Protein AF-A0A7C1W2U8-F1 (afdb_monomer_lite)

Foldseek 3Di:
DDDPLNVLVVVLVVCVVVVFFDPPDDCPPHDTAGHCLLVVLVVLVVDPCSVPDPDDDDDPDPSCVNVVVD

Sequence (70 aa):
MKSKDEIRQTVWDLLEKKNVVTFPRPVYGRIPNFVGANVAAEKLDELRLWRKARVIKSNPDSPQKWVREK

Secondary structure (DSSP, 8-state):
---HHHHHHHHHHHHHHTT-EESS---TTS--EETTHHHHHHHHHT-HHHHH-S-----SSGGGHHHHT-

Radius of gyration: 14.21 Å; chains: 1; bounding box: 30×25×34 Å

Structure (mmCIF, N/CA/C/O backbone):
data_AF-A0A7C1W2U8-F1
#
_entry.id   AF-A0A7C1W2U8-F1
#
loop_
_atom_site.group_PDB
_atom_site.id
_atom_site.type_symbol
_atom_site.label_atom_id
_atom_site.label_alt_id
_atom_site.label_comp_id
_atom_site.label_asym_id
_atom_site.label_entity_id
_atom_site.label_seq_id
_atom_site.pdbx_PDB_ins_code
_atom_site.Cartn_x
_atom_site.Cartn_y
_atom_site.Cartn_z
_atom_site.occupancy
_atom_site.B_iso_or_equiv
_atom_site.auth_seq_id
_atom_site.auth_comp_id
_atom_site.auth_asym_id
_atom_site.auth_atom_id
_atom_site.pdbx_PDB_model_num
ATOM 1 N N . MET A 1 1 ? -17.425 14.868 12.186 1.00 85.75 1 MET A N 1
ATOM 2 C CA . MET A 1 1 ? -16.562 14.441 11.059 1.00 85.75 1 MET A CA 1
ATOM 3 C C . MET A 1 1 ? -15.386 13.689 11.659 1.00 85.75 1 MET A C 1
ATOM 5 O O . MET A 1 1 ? -14.917 14.143 12.694 1.00 85.75 1 MET A O 1
ATOM 9 N N . LYS A 1 2 ? -14.960 12.551 11.096 1.00 92.88 2 LYS A N 1
ATOM 10 C CA . LYS A 1 2 ? -13.851 11.786 11.690 1.00 92.88 2 LYS A CA 1
ATOM 11 C C . LYS A 1 2 ? -12.518 12.531 11.548 1.00 92.88 2 LYS A C 1
ATOM 13 O O . LYS A 1 2 ? -12.274 13.147 10.509 1.00 92.88 2 LYS A O 1
ATOM 18 N N . SER A 1 3 ? -11.659 12.450 12.557 1.00 98.19 3 SER A N 1
ATOM 19 C CA . SER A 1 3 ? -10.282 12.937 12.510 1.00 98.19 3 SER A CA 1
ATOM 20 C C . SER A 1 3 ? -9.417 12.050 11.606 1.00 98.19 3 SER A C 1
ATOM 22 O O . SER A 1 3 ? -9.762 10.907 11.287 1.00 98.19 3 SER A O 1
ATOM 24 N N . LYS A 1 4 ? -8.252 12.563 11.188 1.00 97.00 4 LYS A N 1
ATOM 25 C CA . LYS A 1 4 ? -7.285 11.760 10.422 1.00 97.00 4 LYS A CA 1
ATOM 26 C C . LYS A 1 4 ? -6.836 10.525 11.202 1.00 97.00 4 LYS A C 1
ATOM 28 O O . LYS A 1 4 ? -6.658 9.473 10.595 1.00 97.00 4 LYS A O 1
ATOM 33 N N . ASP A 1 5 ? -6.684 10.642 12.515 1.00 97.19 5 ASP A N 1
ATOM 34 C CA . ASP A 1 5 ? -6.223 9.538 13.357 1.00 97.19 5 ASP A CA 1
ATOM 35 C C . ASP A 1 5 ? -7.314 8.486 13.553 1.00 97.19 5 ASP A C 1
ATOM 37 O O . ASP A 1 5 ? -7.032 7.297 13.443 1.00 97.19 5 ASP A O 1
ATOM 41 N N . GLU A 1 6 ? -8.577 8.899 13.685 1.00 98.06 6 GLU A N 1
ATOM 42 C CA . GLU A 1 6 ? -9.717 7.972 13.714 1.00 98.06 6 GLU A CA 1
ATOM 43 C C . GLU A 1 6 ? -9.843 7.179 12.405 1.00 98.06 6 GLU A C 1
ATOM 45 O O . GLU A 1 6 ? -10.139 5.981 12.412 1.00 98.06 6 GLU A O 1
ATOM 50 N N . ILE A 1 7 ? -9.601 7.831 11.262 1.00 97.62 7 ILE A N 1
ATOM 51 C CA . ILE A 1 7 ? -9.610 7.169 9.951 1.00 97.62 7 ILE A CA 1
ATOM 52 C C . ILE A 1 7 ? -8.431 6.200 9.832 1.00 97.62 7 ILE A C 1
ATOM 54 O O . ILE A 1 7 ? -8.635 5.062 9.410 1.00 97.62 7 ILE A O 1
ATOM 58 N N . ARG A 1 8 ? -7.218 6.611 10.224 1.00 97.56 8 ARG A N 1
ATOM 59 C CA . ARG A 1 8 ? -6.038 5.730 10.212 1.00 97.56 8 ARG A CA 1
ATOM 60 C C . ARG A 1 8 ? -6.263 4.495 11.069 1.00 97.56 8 ARG A C 1
ATOM 62 O O . ARG A 1 8 ? -6.030 3.398 10.576 1.00 97.56 8 ARG A O 1
ATOM 69 N N . GLN A 1 9 ? -6.780 4.670 12.285 1.00 97.75 9 GLN A N 1
ATOM 70 C CA . GLN A 1 9 ? -7.094 3.556 13.171 1.00 97.75 9 GLN A CA 1
ATOM 71 C C . GLN A 1 9 ? -8.106 2.609 12.5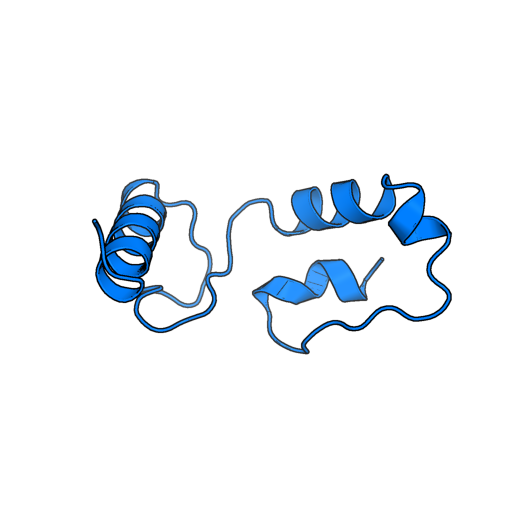22 1.00 97.75 9 GLN A C 1
ATOM 73 O O . GLN A 1 9 ? -7.839 1.418 12.411 1.00 97.75 9 GLN A O 1
ATOM 78 N N . THR A 1 10 ? -9.197 3.152 11.968 1.00 97.81 10 THR A N 1
ATOM 79 C CA . THR A 1 10 ? -10.218 2.352 11.267 1.00 97.81 10 THR A CA 1
ATOM 80 C C . THR A 1 10 ? -9.611 1.524 10.124 1.00 97.81 10 THR A C 1
ATOM 82 O O . THR A 1 10 ? -9.951 0.354 9.950 1.00 97.81 10 THR A O 1
ATOM 85 N N . VAL A 1 11 ? -8.724 2.119 9.320 1.00 97.31 11 VAL A N 1
ATOM 86 C CA . VAL A 1 11 ? -8.082 1.435 8.186 1.00 97.31 11 VAL A CA 1
ATOM 87 C C . VAL A 1 11 ? -7.085 0.383 8.667 1.00 97.31 11 VAL A C 1
ATOM 89 O O . VAL A 1 11 ? -7.087 -0.732 8.149 1.00 97.31 11 VAL A O 1
ATOM 92 N N . TRP A 1 12 ? -6.254 0.704 9.658 1.00 97.50 12 TRP A N 1
ATOM 93 C CA . TRP A 1 12 ? -5.306 -0.241 10.241 1.00 97.50 12 TRP A CA 1
ATOM 94 C C . TRP A 1 12 ? -6.009 -1.458 10.849 1.00 97.50 12 TRP A C 1
ATOM 96 O O . TRP A 1 12 ? -5.646 -2.586 10.515 1.00 97.50 12 TRP A O 1
ATOM 106 N N . ASP A 1 13 ? -7.064 -1.241 11.639 1.00 97.94 13 ASP A N 1
ATOM 107 C CA . ASP A 1 13 ? -7.874 -2.315 12.223 1.00 97.94 13 ASP A CA 1
ATOM 108 C C . ASP A 1 13 ? -8.464 -3.213 11.129 1.00 97.94 13 ASP A C 1
ATOM 110 O O . ASP A 1 13 ? -8.461 -4.441 11.241 1.00 97.94 13 ASP A O 1
ATOM 114 N N . LEU A 1 14 ? -8.953 -2.612 10.038 1.00 98.25 14 LEU A N 1
ATOM 115 C CA . LEU A 1 14 ? -9.514 -3.353 8.914 1.00 98.25 14 LEU A CA 1
ATOM 116 C C . LEU A 1 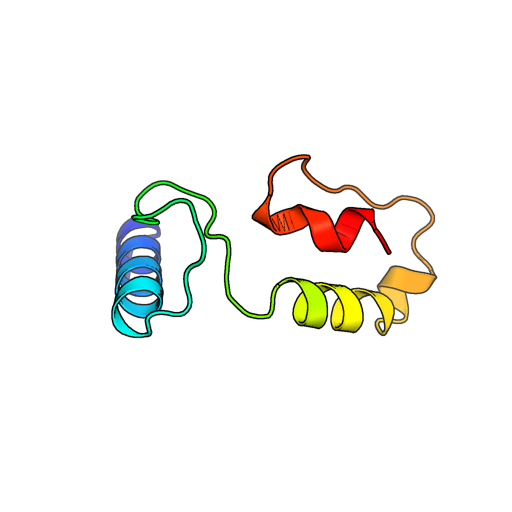14 ? -8.456 -4.215 8.216 1.00 98.25 14 LEU A C 1
ATOM 118 O O . LEU A 1 14 ? -8.733 -5.375 7.916 1.00 98.25 14 LEU A O 1
ATOM 122 N N . LEU A 1 15 ? -7.261 -3.676 7.968 1.00 97.44 15 LEU A N 1
ATOM 123 C CA . LEU A 1 15 ? -6.167 -4.410 7.328 1.00 97.44 15 LEU A CA 1
ATOM 124 C C . LEU A 1 15 ? -5.722 -5.611 8.176 1.00 97.44 15 LEU A C 1
ATOM 126 O O . LEU A 1 15 ? -5.568 -6.714 7.642 1.00 97.44 15 LEU A O 1
ATOM 130 N N . GLU A 1 16 ? -5.573 -5.423 9.491 1.00 97.56 16 GLU A N 1
ATOM 131 C CA . GLU A 1 16 ? -5.224 -6.499 10.428 1.00 97.56 16 GLU A CA 1
ATOM 132 C C . GLU A 1 16 ? -6.329 -7.554 10.505 1.00 97.56 16 GLU A C 1
ATOM 134 O O . GLU A 1 16 ? -6.059 -8.744 10.332 1.00 97.56 16 GLU A O 1
ATOM 139 N N . LYS A 1 17 ? -7.589 -7.125 10.675 1.00 98.06 17 LYS A N 1
ATOM 140 C CA . LYS A 1 17 ? -8.761 -8.013 10.753 1.00 98.06 17 LYS A CA 1
ATOM 141 C C . LYS A 1 17 ? -8.953 -8.835 9.481 1.00 98.06 17 LYS A C 1
ATOM 143 O O . LYS A 1 17 ? -9.395 -9.978 9.547 1.00 98.06 17 LYS A O 1
ATOM 148 N N . LYS A 1 18 ? -8.653 -8.256 8.316 1.00 97.56 18 LYS A N 1
ATOM 149 C CA . LYS A 1 18 ? -8.723 -8.945 7.019 1.00 97.56 18 LYS A CA 1
ATOM 150 C C . LYS A 1 18 ? -7.498 -9.814 6.735 1.00 97.56 18 LYS A C 1
ATOM 152 O O . LYS A 1 18 ? -7.505 -10.524 5.737 1.00 97.56 18 LYS A O 1
ATOM 157 N N . ASN A 1 19 ? -6.480 -9.782 7.598 1.00 96.69 19 ASN A N 1
ATOM 158 C CA . ASN A 1 19 ? -5.246 -10.550 7.466 1.00 96.69 19 ASN A CA 1
ATOM 159 C C . ASN A 1 19 ? -4.531 -10.337 6.116 1.00 96.69 19 ASN A C 1
ATOM 161 O O . ASN A 1 19 ? -3.934 -11.255 5.563 1.00 96.69 19 ASN A O 1
ATOM 165 N N . VAL A 1 20 ? -4.608 -9.116 5.578 1.00 97.00 20 VAL A N 1
ATOM 166 C CA . VAL A 1 20 ? -3.990 -8.749 4.288 1.00 97.00 20 VAL A CA 1
ATOM 167 C C . VAL A 1 20 ? -2.634 -8.069 4.456 1.00 97.00 20 VAL A C 1
ATOM 169 O O . VAL A 1 20 ? -1.977 -7.749 3.470 1.00 97.00 20 VAL A O 1
ATOM 172 N N . VAL A 1 21 ? -2.208 -7.835 5.695 1.00 97.25 21 VAL A N 1
ATOM 173 C CA . VAL A 1 21 ? -0.928 -7.209 6.022 1.00 97.25 21 VAL A CA 1
ATOM 174 C C . VAL A 1 21 ? 0.193 -8.235 5.942 1.00 97.25 21 VAL A C 1
ATOM 176 O O . VAL A 1 21 ? 0.122 -9.299 6.557 1.00 97.25 21 VAL A O 1
ATOM 179 N N . THR A 1 22 ? 1.276 -7.875 5.263 1.00 95.06 22 THR A N 1
ATOM 180 C CA . THR A 1 22 ? 2.536 -8.629 5.306 1.00 95.06 22 THR A CA 1
ATOM 181 C C . THR A 1 22 ? 3.512 -7.988 6.289 1.00 95.06 22 THR A C 1
ATOM 183 O O . THR A 1 22 ? 3.358 -6.820 6.636 1.00 95.06 22 THR A O 1
ATOM 186 N N . PHE A 1 23 ? 4.549 -8.718 6.712 1.00 91.12 23 PHE A N 1
ATOM 187 C CA . PHE A 1 23 ? 5.564 -8.186 7.627 1.00 91.12 23 PHE A CA 1
ATOM 188 C C . PHE A 1 23 ? 6.062 -6.783 7.193 1.00 91.12 23 PHE A C 1
ATOM 190 O O . PHE A 1 23 ? 6.356 -6.582 6.008 1.00 91.12 23 PHE A O 1
ATOM 197 N N . PRO A 1 24 ? 6.181 -5.823 8.132 1.00 91.12 24 PRO A N 1
ATOM 198 C CA . PRO A 1 24 ? 6.082 -6.004 9.581 1.00 91.12 24 PRO A CA 1
ATOM 199 C C . PRO A 1 24 ? 4.684 -5.741 10.169 1.00 91.12 24 PRO A C 1
ATOM 201 O O . PRO A 1 24 ? 3.998 -4.801 9.779 1.00 91.12 24 PRO A O 1
ATOM 204 N N . ARG A 1 25 ? 4.308 -6.541 11.177 1.00 92.94 25 ARG A N 1
ATOM 205 C CA . ARG A 1 25 ? 3.067 -6.401 11.965 1.00 92.94 25 ARG A CA 1
ATOM 206 C C . ARG A 1 25 ? 3.374 -5.973 13.416 1.00 92.94 25 ARG A C 1
ATOM 208 O O . ARG A 1 25 ? 4.483 -6.247 13.880 1.00 92.94 25 ARG A O 1
ATOM 215 N N . PRO A 1 26 ? 2.429 -5.333 14.131 1.00 94.56 26 PRO A N 1
ATOM 216 C CA . PRO A 1 26 ? 1.180 -4.783 13.602 1.00 94.56 26 PRO A CA 1
ATOM 217 C C . PRO A 1 26 ? 1.417 -3.507 12.770 1.00 94.56 26 PRO A C 1
ATOM 219 O O . PRO A 1 26 ? 2.495 -2.910 12.830 1.00 94.56 26 PRO A O 1
ATOM 222 N N . VAL A 1 27 ? 0.421 -3.084 11.989 1.00 95.19 27 VAL A N 1
ATOM 223 C CA . VAL A 1 27 ? 0.511 -1.905 11.097 1.00 95.19 27 VAL A CA 1
ATOM 224 C C . VAL A 1 27 ? 0.358 -0.557 11.792 1.00 95.19 27 VAL A C 1
ATOM 226 O O . VAL A 1 27 ? 0.622 0.473 11.171 1.00 95.19 27 VAL A O 1
ATOM 229 N N . TYR A 1 28 ? -0.089 -0.538 13.048 1.00 96.75 28 TYR A N 1
ATOM 230 C CA . TYR A 1 28 ? -0.385 0.700 13.766 1.00 96.75 28 TYR A CA 1
ATOM 231 C C . TYR A 1 28 ? 0.836 1.626 13.803 1.00 96.75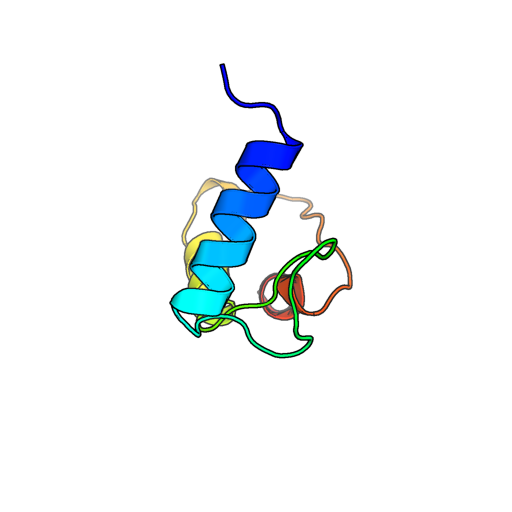 28 TYR A C 1
ATOM 233 O O . TYR A 1 28 ? 1.936 1.216 14.177 1.00 96.75 28 TYR A O 1
ATOM 241 N N . GLY A 1 29 ? 0.646 2.879 13.382 1.00 94.69 29 GLY A N 1
ATOM 242 C CA . GLY A 1 29 ? 1.715 3.879 13.303 1.00 94.69 29 GLY A CA 1
ATOM 243 C C . GLY A 1 29 ? 2.698 3.694 12.139 1.00 94.69 29 GLY A C 1
ATOM 244 O O . GLY A 1 29 ? 3.724 4.369 12.112 1.00 94.69 29 GLY A O 1
ATOM 245 N N . ARG A 1 30 ? 2.425 2.794 11.183 1.00 91.81 30 ARG A N 1
ATOM 246 C CA . ARG A 1 30 ? 3.335 2.448 10.073 1.00 91.81 30 ARG A CA 1
ATOM 247 C C . ARG A 1 30 ? 2.678 2.636 8.705 1.00 91.81 30 ARG A C 1
ATOM 249 O O . ARG A 1 30 ? 1.456 2.750 8.595 1.00 91.81 30 ARG A O 1
ATOM 256 N N . ILE A 1 31 ? 3.503 2.625 7.653 1.00 92.00 31 ILE A N 1
ATOM 257 C CA . ILE A 1 31 ? 3.051 2.421 6.269 1.00 92.00 31 ILE A CA 1
ATOM 258 C C . ILE A 1 31 ? 2.884 0.905 6.072 1.00 92.00 31 ILE A C 1
ATOM 260 O O . ILE A 1 31 ? 3.886 0.187 6.125 1.00 92.00 31 ILE A O 1
ATOM 264 N N . PRO A 1 32 ? 1.655 0.388 5.895 1.00 94.06 32 PRO A N 1
ATOM 265 C CA . PRO A 1 32 ? 1.425 -1.047 5.789 1.00 94.06 32 PRO A CA 1
ATOM 266 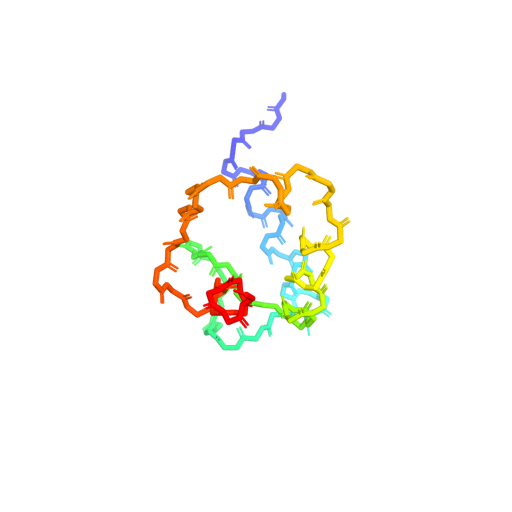C C . PRO A 1 32 ? 2.005 -1.612 4.495 1.00 94.06 32 PRO A C 1
ATOM 268 O O . PRO A 1 32 ? 1.741 -1.083 3.415 1.00 94.06 32 PRO A O 1
ATOM 271 N N . ASN A 1 33 ? 2.722 -2.729 4.594 1.00 95.81 33 ASN A N 1
ATOM 272 C CA . ASN A 1 33 ? 2.903 -3.608 3.445 1.00 95.81 33 ASN A CA 1
ATOM 273 C C . ASN A 1 33 ? 1.727 -4.597 3.388 1.00 95.81 33 ASN A C 1
ATOM 275 O O . ASN A 1 33 ? 1.148 -4.932 4.426 1.00 95.81 33 ASN A O 1
ATOM 279 N N . PHE A 1 34 ? 1.345 -5.044 2.195 1.00 95.94 34 PHE A N 1
ATOM 280 C CA . PHE A 1 34 ? 0.117 -5.811 2.002 1.00 95.94 34 PHE A CA 1
ATOM 281 C C . PHE A 1 34 ? 0.233 -6.858 0.892 1.00 95.94 34 PHE A C 1
ATOM 283 O O . PHE A 1 34 ? 1.018 -6.736 -0.051 1.00 95.94 34 PHE A O 1
ATOM 290 N N . VAL A 1 35 ? -0.586 -7.901 1.005 1.00 96.44 35 VAL A N 1
ATOM 291 C CA . VAL A 1 35 ? -0.723 -8.946 -0.010 1.00 96.44 35 VAL A CA 1
ATOM 292 C C . VAL A 1 35 ? -1.221 -8.317 -1.310 1.00 96.44 35 VAL A C 1
ATOM 294 O O . VAL A 1 35 ? -2.231 -7.619 -1.322 1.00 96.44 35 VAL A O 1
ATOM 297 N N . GLY A 1 36 ? -0.513 -8.573 -2.411 1.00 96.06 36 GLY A N 1
ATOM 298 C CA . GLY A 1 36 ? -0.830 -7.995 -3.718 1.00 96.06 36 GLY A CA 1
ATOM 299 C C . GLY A 1 36 ? -0.184 -6.632 -3.990 1.00 96.06 36 GLY A C 1
ATOM 300 O O . GLY A 1 36 ? -0.523 -6.002 -4.989 1.00 96.06 36 GLY A O 1
ATOM 301 N N . ALA A 1 37 ? 0.767 -6.174 -3.165 1.00 95.75 37 ALA A N 1
ATOM 302 C CA . ALA A 1 37 ? 1.530 -4.950 -3.438 1.00 95.75 37 ALA A CA 1
ATOM 303 C C . ALA A 1 37 ? 2.264 -4.977 -4.799 1.00 95.75 37 ALA A C 1
ATOM 305 O O . ALA A 1 37 ? 2.387 -3.943 -5.453 1.00 95.75 37 ALA A O 1
ATOM 306 N N . ASN A 1 38 ? 2.692 -6.153 -5.268 1.00 96.12 38 ASN A N 1
ATOM 307 C CA . ASN A 1 38 ? 3.255 -6.345 -6.610 1.00 96.12 38 ASN A CA 1
ATOM 308 C C . ASN A 1 38 ? 2.224 -6.092 -7.719 1.00 96.12 38 ASN A C 1
ATOM 310 O O . ASN A 1 38 ? 2.509 -5.358 -8.661 1.00 96.12 38 ASN A O 1
ATOM 314 N N . VAL A 1 39 ? 1.011 -6.629 -7.567 1.00 96.94 39 VAL A N 1
ATOM 315 C CA . VAL A 1 39 ? -0.096 -6.439 -8.519 1.00 96.94 39 VAL A CA 1
ATOM 316 C C . VAL A 1 39 ? -0.553 -4.978 -8.528 1.00 96.94 39 VAL A C 1
ATOM 318 O O . VAL A 1 39 ? -0.853 -4.411 -9.576 1.00 96.94 39 VAL A O 1
ATOM 321 N N . ALA A 1 40 ? -0.566 -4.319 -7.366 1.00 95.94 40 ALA A N 1
ATOM 322 C CA . ALA A 1 40 ? -0.832 -2.886 -7.285 1.00 95.94 40 ALA A CA 1
ATOM 323 C C . ALA A 1 40 ? 0.218 -2.064 -8.056 1.00 95.94 40 ALA A C 1
ATOM 325 O O . ALA A 1 40 ? -0.142 -1.112 -8.745 1.00 95.94 40 ALA A O 1
ATOM 326 N N . ALA A 1 41 ? 1.497 -2.449 -7.990 1.00 95.94 41 ALA A N 1
ATOM 327 C CA . ALA A 1 41 ? 2.552 -1.813 -8.775 1.00 95.94 41 ALA A CA 1
ATOM 328 C C . ALA A 1 41 ? 2.421 -2.087 -10.285 1.00 95.94 41 ALA A C 1
ATOM 330 O O . ALA A 1 41 ? 2.726 -1.209 -11.082 1.00 95.94 41 ALA A O 1
ATOM 331 N N . GLU A 1 42 ? 1.951 -3.266 -10.705 1.00 96.12 42 GLU A N 1
ATOM 332 C CA . GLU A 1 42 ? 1.659 -3.557 -12.126 1.00 96.12 42 GLU A CA 1
ATOM 333 C C . GLU A 1 42 ? 0.575 -2.629 -12.673 1.00 96.12 42 GLU A C 1
ATOM 335 O O . GLU A 1 42 ? 0.740 -2.033 -13.732 1.00 96.12 42 GLU A O 1
ATOM 340 N N . LYS A 1 43 ? -0.485 -2.407 -11.895 1.00 97.06 43 LYS A N 1
ATOM 341 C CA . LYS A 1 43 ? -1.552 -1.468 -12.260 1.00 97.06 43 LYS A CA 1
ATOM 342 C C . LYS A 1 43 ? -1.063 -0.029 -12.407 1.00 97.06 43 LYS A C 1
ATOM 344 O O . LYS A 1 43 ? -1.632 0.712 -13.202 1.00 97.06 43 LYS A O 1
ATOM 349 N N . LEU A 1 44 ? -0.040 0.386 -11.651 1.00 95.31 44 LEU A N 1
ATOM 350 C CA . LEU A 1 44 ? 0.584 1.696 -11.859 1.00 95.31 44 LEU A CA 1
ATOM 351 C C . LEU A 1 44 ? 1.236 1.769 -13.240 1.00 95.31 44 LEU A C 1
ATOM 353 O O . LEU A 1 44 ? 1.008 2.750 -13.943 1.00 95.31 44 LEU A O 1
ATOM 357 N N . ASP A 1 45 ? 1.966 0.728 -13.648 1.00 92.94 45 ASP A N 1
ATOM 358 C CA . ASP A 1 45 ? 2.617 0.678 -14.961 1.00 92.94 45 ASP A CA 1
ATOM 359 C C . ASP A 1 45 ? 1.625 0.716 -16.135 1.00 92.94 45 ASP A C 1
ATOM 361 O O . ASP A 1 45 ? 1.914 1.270 -17.194 1.00 92.94 45 ASP A O 1
ATOM 365 N N . GLU A 1 46 ? 0.405 0.215 -15.951 1.00 96.31 46 GLU A N 1
ATOM 366 C CA . GLU A 1 46 ? -0.656 0.302 -16.963 1.00 96.31 46 GLU A CA 1
ATOM 367 C C . GLU A 1 46 ? -1.167 1.738 -17.189 1.00 96.31 46 GLU A C 1
ATOM 369 O O . GLU A 1 46 ? -1.765 2.039 -18.229 1.00 96.31 46 GLU A O 1
ATOM 374 N N . LEU A 1 47 ? -0.934 2.663 -16.251 1.00 97.44 47 LEU A N 1
ATOM 375 C CA . LEU A 1 47 ? -1.429 4.031 -16.371 1.00 97.44 47 LEU A CA 1
ATOM 376 C C . LEU A 1 47 ? -0.646 4.807 -17.432 1.00 97.44 47 LEU A C 1
ATOM 378 O O . LEU A 1 47 ? 0.566 5.001 -17.350 1.00 97.44 47 LEU A O 1
ATOM 382 N N . ARG A 1 48 ? -1.365 5.409 -18.386 1.00 97.75 48 ARG A N 1
ATOM 383 C CA . ARG A 1 48 ? -0.760 6.286 -19.407 1.00 97.75 48 ARG A CA 1
ATOM 384 C C . ARG A 1 48 ? 0.066 7.426 -18.799 1.00 97.75 48 ARG A C 1
ATOM 386 O O . ARG A 1 48 ? 1.058 7.834 -19.393 1.00 97.75 48 ARG A O 1
ATOM 393 N N . LEU A 1 49 ? -0.355 7.961 -17.650 1.00 96.81 49 LEU A N 1
ATOM 394 C CA . LEU A 1 49 ? 0.382 9.009 -16.936 1.00 96.81 49 LEU A CA 1
ATOM 395 C C . LEU A 1 49 ? 1.702 8.489 -16.360 1.00 96.81 49 LEU A C 1
ATOM 397 O O . LEU A 1 49 ? 2.699 9.198 -16.441 1.00 96.81 49 LEU A O 1
ATOM 401 N N . TRP A 1 50 ? 1.716 7.256 -15.848 1.00 96.06 50 TRP A N 1
ATOM 402 C CA . TRP A 1 50 ? 2.925 6.599 -15.357 1.00 96.06 50 TRP A CA 1
ATOM 403 C C . TRP A 1 50 ? 3.939 6.410 -16.483 1.00 96.06 50 TRP A C 1
ATOM 405 O O . TRP A 1 50 ? 5.049 6.921 -16.401 1.00 96.06 50 TRP A O 1
ATOM 415 N N . ARG A 1 51 ? 3.516 5.813 -17.605 1.00 94.81 51 ARG A N 1
ATOM 416 C CA . ARG A 1 51 ? 4.383 5.572 -18.777 1.00 94.81 51 ARG A CA 1
ATOM 417 C C . ARG A 1 51 ? 4.945 6.842 -19.416 1.00 94.81 51 ARG A C 1
ATOM 419 O O . ARG A 1 51 ? 5.971 6.801 -20.084 1.00 94.81 51 ARG A O 1
ATOM 426 N N . LYS A 1 52 ? 4.249 7.971 -19.266 1.00 97.50 52 LYS A N 1
ATOM 427 C CA . LYS A 1 52 ? 4.691 9.278 -19.778 1.00 97.50 52 LYS A CA 1
ATOM 428 C C . LYS A 1 52 ? 5.548 10.059 -18.785 1.00 97.50 52 LYS A C 1
ATOM 430 O O . LYS A 1 52 ? 6.099 11.095 -19.163 1.00 97.50 52 LYS A O 1
ATOM 435 N N . ALA A 1 53 ? 5.621 9.630 -17.528 1.00 96.94 53 ALA A N 1
ATOM 436 C CA . ALA A 1 53 ? 6.392 10.330 -16.519 1.00 96.94 53 ALA A CA 1
ATOM 437 C C . ALA A 1 53 ? 7.883 10.249 -16.866 1.00 96.94 53 ALA A C 1
ATOM 439 O O . ALA A 1 53 ? 8.437 9.175 -17.067 1.00 96.94 53 ALA A O 1
ATOM 440 N N . ARG A 1 54 ? 8.549 11.405 -16.921 1.00 97.12 54 ARG A N 1
ATOM 441 C CA . ARG A 1 54 ? 10.007 11.466 -17.116 1.00 97.12 54 ARG A CA 1
ATOM 442 C C . ARG A 1 54 ? 10.781 11.194 -15.831 1.00 97.12 54 ARG A C 1
ATOM 444 O O . ARG A 1 54 ? 11.952 10.844 -15.884 1.00 97.12 54 ARG A O 1
ATOM 451 N N . VAL A 1 55 ? 10.140 11.429 -14.689 1.00 95.69 55 VAL A N 1
ATOM 452 C CA . VAL A 1 55 ? 10.713 11.260 -13.355 1.00 95.69 55 VAL A CA 1
ATOM 453 C C . VAL A 1 55 ? 9.635 10.670 -12.461 1.00 95.69 55 VAL A C 1
ATOM 455 O O . VAL A 1 55 ? 8.526 11.201 -12.389 1.00 95.69 55 VAL A O 1
ATOM 458 N N . ILE A 1 56 ? 9.980 9.590 -11.770 1.00 94.25 56 ILE A N 1
ATOM 459 C CA . ILE A 1 56 ? 9.134 8.929 -10.781 1.00 94.25 56 ILE A CA 1
ATOM 460 C C . ILE A 1 56 ? 9.856 9.004 -9.442 1.00 94.25 56 ILE A C 1
ATOM 462 O O . ILE A 1 56 ? 11.037 8.677 -9.340 1.00 94.25 56 ILE A O 1
ATOM 466 N N . LYS A 1 57 ? 9.138 9.422 -8.399 1.00 95.06 57 LYS A N 1
ATOM 467 C CA . LYS A 1 57 ? 9.639 9.384 -7.028 1.00 95.06 57 LYS A CA 1
ATOM 468 C C . LYS A 1 57 ? 9.000 8.216 -6.290 1.00 95.06 57 LYS A C 1
ATOM 470 O O . LYS A 1 57 ? 7.784 8.174 -6.134 1.00 95.06 57 LYS A O 1
ATOM 475 N N . SER A 1 58 ? 9.836 7.335 -5.753 1.00 95.06 58 SER A N 1
ATOM 476 C CA . SER A 1 58 ? 9.433 6.259 -4.847 1.00 95.06 58 SER A CA 1
ATOM 477 C C . SER A 1 58 ? 10.224 6.358 -3.546 1.00 95.06 58 SER A C 1
ATOM 479 O O . SER A 1 58 ? 11.375 6.788 -3.537 1.00 95.06 58 SER A O 1
ATOM 481 N N . ASN A 1 59 ? 9.612 5.969 -2.434 1.00 93.94 59 ASN A N 1
ATOM 482 C CA . ASN A 1 59 ? 10.321 5.769 -1.175 1.00 93.94 59 ASN A CA 1
ATOM 483 C C . ASN A 1 59 ? 11.095 4.433 -1.192 1.00 93.94 59 ASN A C 1
ATOM 485 O O . ASN A 1 59 ? 10.736 3.544 -1.973 1.00 93.94 59 ASN A O 1
ATOM 489 N N . PRO A 1 60 ? 12.132 4.270 -0.343 1.00 93.81 60 PRO A N 1
ATOM 490 C CA . PRO A 1 60 ? 12.938 3.048 -0.265 1.00 93.81 60 PRO A CA 1
ATOM 491 C C . PRO A 1 60 ? 12.310 1.925 0.583 1.00 93.81 60 PRO A C 1
ATOM 493 O O . PRO A 1 60 ? 12.811 0.800 0.564 1.00 93.81 60 PRO A O 1
ATOM 496 N N . ASP A 1 61 ? 11.219 2.185 1.306 1.00 91.62 61 ASP A N 1
ATOM 497 C CA . ASP A 1 61 ? 10.574 1.214 2.193 1.00 91.62 61 ASP A CA 1
ATOM 498 C C . ASP A 1 61 ? 9.984 0.011 1.437 1.00 91.62 61 ASP A C 1
ATOM 500 O O . ASP A 1 61 ? 9.738 0.048 0.224 1.00 91.62 61 ASP A O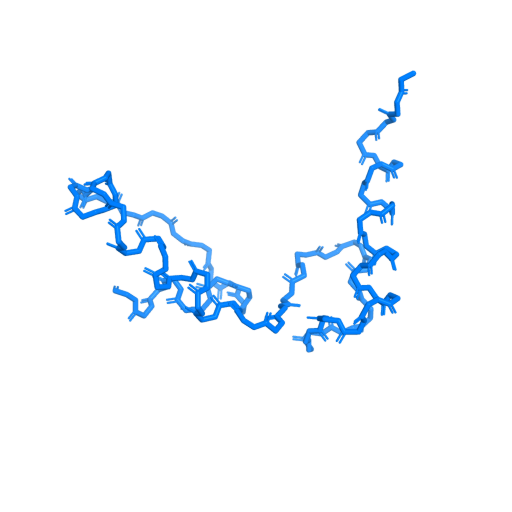 1
ATOM 504 N N . SER A 1 62 ? 9.796 -1.093 2.165 1.00 90.94 62 SER A N 1
ATOM 505 C CA . SER A 1 62 ? 9.324 -2.365 1.611 1.00 90.94 62 SER A CA 1
ATOM 506 C C . SER A 1 62 ? 7.924 -2.315 0.974 1.00 90.94 62 SER A C 1
ATOM 508 O O . SER A 1 62 ? 7.780 -2.953 -0.071 1.00 90.94 62 SER A O 1
ATOM 510 N N . PRO A 1 63 ? 6.932 -1.539 1.470 1.00 92.81 63 PRO A N 1
ATOM 511 C CA . PR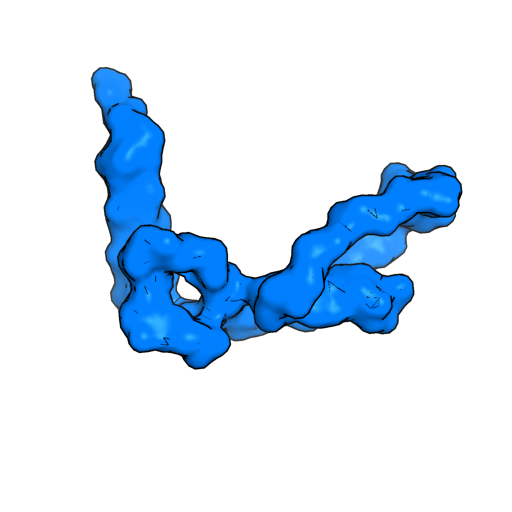O A 1 63 ? 5.656 -1.341 0.775 1.00 92.81 63 PRO A CA 1
ATOM 512 C C . PRO A 1 63 ? 5.788 -0.847 -0.671 1.00 92.81 63 PRO A C 1
ATOM 514 O O . PRO A 1 63 ? 4.967 -1.194 -1.515 1.00 92.81 63 PRO A O 1
ATOM 517 N N . GLN A 1 64 ? 6.821 -0.051 -0.976 1.00 94.12 64 GLN A N 1
ATOM 518 C CA . GLN A 1 64 ? 7.035 0.517 -2.313 1.00 94.12 64 GLN A CA 1
ATOM 519 C C . GLN A 1 64 ? 8.095 -0.225 -3.130 1.00 94.12 64 GLN A C 1
ATOM 521 O O . GLN A 1 64 ? 8.434 0.215 -4.226 1.00 94.12 64 GLN A O 1
ATOM 526 N N . LYS A 1 65 ? 8.611 -1.361 -2.640 1.00 95.19 65 LYS A N 1
ATOM 527 C CA . LYS A 1 65 ? 9.631 -2.154 -3.343 1.00 95.19 65 LYS A CA 1
ATOM 528 C C . LYS A 1 65 ? 9.242 -2.420 -4.799 1.00 95.19 65 LYS A C 1
ATOM 530 O O . LYS A 1 65 ? 10.001 -2.088 -5.699 1.00 95.19 65 LYS A O 1
ATOM 535 N N . TRP A 1 66 ? 8.042 -2.952 -5.018 1.00 96.06 66 TRP A N 1
ATOM 536 C CA . TRP A 1 66 ? 7.578 -3.368 -6.342 1.00 96.06 66 TRP A CA 1
ATOM 537 C C . TRP A 1 66 ? 7.402 -2.220 -7.330 1.00 96.06 66 TRP A C 1
ATOM 539 O O . TRP A 1 66 ? 7.453 -2.450 -8.529 1.00 96.06 66 TRP A O 1
ATOM 549 N N . VAL A 1 67 ? 7.206 -0.994 -6.837 1.00 95.56 67 VAL A N 1
ATOM 550 C CA . VAL A 1 67 ? 7.128 0.214 -7.667 1.00 95.56 67 VAL A CA 1
ATOM 551 C C . VAL A 1 67 ? 8.503 0.582 -8.225 1.00 95.56 67 VAL A C 1
ATOM 553 O O . VAL A 1 67 ? 8.595 1.088 -9.335 1.00 95.56 67 VAL A O 1
ATOM 556 N N . ARG A 1 68 ? 9.576 0.307 -7.472 1.00 94.94 68 ARG A N 1
ATOM 557 C CA . ARG A 1 68 ? 10.965 0.567 -7.891 1.00 94.94 68 ARG A CA 1
ATOM 558 C C . ARG A 1 68 ? 11.521 -0.478 -8.857 1.00 94.94 68 ARG A C 1
ATOM 560 O O . ARG A 1 68 ? 12.588 -0.264 -9.413 1.00 94.94 68 ARG A O 1
ATOM 567 N N . GLU A 1 69 ? 10.831 -1.605 -8.999 1.00 91.81 69 GLU A N 1
ATOM 568 C CA . GLU A 1 69 ? 11.178 -2.695 -9.920 1.00 91.81 69 GLU A CA 1
ATOM 569 C C . GLU A 1 69 ? 10.370 -2.624 -11.231 1.00 91.81 69 GLU A C 1
ATOM 571 O O . GLU A 1 69 ? 10.430 -3.559 -12.027 1.00 91.81 69 GLU A O 1
ATOM 576 N N . LYS A 1 70 ? 9.589 -1.551 -11.431 1.00 84.06 70 LYS A N 1
ATOM 577 C CA . LYS A 1 70 ? 8.890 -1.257 -12.690 1.00 84.06 70 LYS A CA 1
ATOM 578 C C . LYS A 1 70 ? 9.764 -0.471 -13.652 1.00 84.06 70 LYS A C 1
ATOM 580 O O . LYS A 1 70 ? 10.539 0.386 -13.173 1.00 84.06 70 LYS A O 1
#

pLDDT: mean 95.34, std 2.65, range [84.06, 98.25]